Protein 2DGC (pdb70)

Foldseek 3Di:
DVVVVVVVVVVVVVVVVVVVVVVVVVVVVVVCVVVVVVVVVVCVVVVVD

Solvent-accessible surface area: 5057 Å² total; per-residue (Å²): 84,153,154,153,59,180,100,70,70,40,37,124,124,34,133,58,116,107,108,110,122,110,112,121,107,95,92,105,82,126,66,90,118,56,112,85,146,125,106,111,89,76,75,63,167,111,167,93,116

Sequence (49 aa):
ALKRARNTEAARRSRARKLQRMKQLEDKVEELLSKNYHLENEVARLKKL

Structure (mmCIF, N/CA/C/O backbone):
data_2DGC
#
_entry.id   2DGC
#
_cell.length_a   58.660
_cell.length_b   58.660
_cell.length_c   86.880
_cell.angle_alpha   90.00
_cell.angle_beta   90.00
_cell.angle_gamma   90.00
#
_symmetry.space_group_name_H-M   'P 41 21 2'
#
loop_
_entity.id
_entity.type
_entity.pdbx_description
1 polymer "DNA (5'-D(*TP*GP*GP*AP*GP*AP*TP*GP*AP*CP*GP*TP*CP*AP*TP*CP*T P*CP*C)-3')"
2 polymer 'PROTEIN (GCN4)'
3 water water
#
loop_
_atom_site.group_PDB
_atom_site.id
_atom_site.type_symbol
_atom_site.label_atom_id
_atom_site.label_alt_id
_atom_site.label_comp_id
_atom_site.label_asym_id
_atom_site.label_entity_id
_atom_site.label_seq_id
_atom_site.pdbx_PDB_ins_code
_atom_site.Cartn_x
_atom_site.Cartn_y
_atom_site.Cartn_z
_atom_site.occupancy
_atom_site.B_iso_or_equiv
_atom_site.auth_seq_id
_atom_site.auth_comp_id
_atom_site.auth_asym_id
_atom_site.auth_atom_id
_atom_site.pdbx_PDB_model_num
ATOM 387 N N . ALA B 2 11 ? 31.102 102.332 14.706 1.00 61.77 229 ALA A N 1
ATOM 388 C CA . ALA B 2 11 ? 32.361 103.092 14.947 1.00 61.06 229 ALA A CA 1
ATOM 389 C C . ALA B 2 11 ? 33.518 102.392 14.237 1.00 59.88 229 ALA A C 1
ATOM 390 O O . ALA B 2 11 ? 33.406 101.224 13.867 1.00 59.19 229 ALA A O 1
ATOM 392 N N . LEU B 2 12 ? 34.628 103.112 14.085 1.00 58.68 230 LEU A N 1
ATOM 393 C CA . LEU B 2 12 ? 35.824 102.612 13.415 1.00 56.53 230 LEU A CA 1
ATOM 394 C C . LEU B 2 12 ? 36.711 101.675 14.232 1.00 53.67 230 LEU A C 1
ATOM 395 O O . LEU B 2 12 ? 37.188 100.665 13.706 1.00 55.13 230 LEU A O 1
ATOM 400 N N . LYS B 2 13 ? 36.968 102.014 15.494 1.00 50.96 231 LYS A N 1
ATOM 401 C CA . LYS B 2 13 ? 37.791 101.154 16.349 1.00 45.92 231 LYS A CA 1
ATOM 402 C C . LYS B 2 13 ? 37.091 99.810 16.534 1.00 38.45 231 LYS A C 1
ATOM 403 O O . LYS B 2 13 ? 37.735 98.783 16.650 1.00 37.77 231 LYS A O 1
ATOM 409 N N . ARG B 2 14 ? 35.766 99.822 16.548 1.00 35.56 232 ARG A N 1
ATOM 410 C CA . ARG B 2 14 ? 35.017 98.588 16.693 1.00 39.96 232 ARG A CA 1
ATOM 411 C C . ARG B 2 14 ? 35.206 97.711 15.450 1.00 41.71 232 ARG A C 1
ATOM 412 O O . ARG B 2 14 ? 35.486 96.511 15.558 1.00 43.88 232 ARG A O 1
ATOM 420 N N . ALA B 2 15 ? 35.107 98.329 14.274 1.00 40.97 233 ALA A N 1
ATOM 421 C CA . ALA B 2 15 ? 35.265 97.630 13.005 1.00 34.50 233 ALA A CA 1
ATOM 422 C C . ALA B 2 15 ? 36.605 96.929 12.935 1.00 31.37 233 ALA A C 1
ATOM 423 O O . ALA B 2 15 ? 36.679 95.768 12.536 1.00 32.87 233 ALA A O 1
ATOM 425 N N . ARG B 2 16 ? 37.662 97.636 13.318 1.00 28.78 234 ARG A N 1
ATOM 426 C CA . ARG B 2 16 ? 39.005 97.063 13.309 1.00 32.08 234 ARG A CA 1
ATOM 427 C C . ARG B 2 16 ? 39.137 95.906 14.301 1.00 32.05 234 ARG A C 1
ATOM 428 O O . ARG B 2 16 ? 39.730 94.867 13.974 1.00 34.03 234 ARG A O 1
ATOM 436 N N . ASN B 2 17 ? 38.562 96.072 15.496 1.00 30.84 235 ASN A N 1
ATOM 437 C CA . ASN B 2 17 ? 38.630 95.043 16.532 1.00 29.17 235 ASN A CA 1
ATOM 438 C C . ASN B 2 17 ? 37.872 93.802 16.113 1.00 24.29 235 ASN A C 1
ATOM 439 O O . ASN B 2 17 ? 38.297 92.687 16.404 1.00 29.82 235 ASN A O 1
ATOM 444 N N . THR B 2 18 ? 36.775 93.982 15.389 1.00 24.56 236 THR A N 1
ATOM 445 C CA . THR B 2 18 ? 35.989 92.846 14.908 1.00 25.51 236 THR A CA 1
ATOM 446 C C . THR B 2 18 ? 36.812 91.956 13.956 1.00 25.72 236 THR A C 1
ATOM 447 O O . THR B 2 18 ? 36.664 90.729 13.945 1.00 24.25 236 THR A O 1
ATOM 451 N N . GLU B 2 19 ? 37.724 92.577 13.211 1.00 27.78 237 GLU A N 1
ATOM 452 C CA . GLU B 2 19 ? 38.577 91.836 12.291 1.00 25.16 237 GLU A CA 1
ATOM 453 C C . GLU B 2 19 ? 39.767 91.272 13.028 1.00 20.89 237 GLU A C 1
ATOM 454 O O . GLU B 2 19 ? 40.217 90.171 12.723 1.00 23.91 237 GLU A O 1
ATOM 460 N N . ALA B 2 20 ? 40.277 92.018 14.003 1.00 21.91 238 ALA A N 1
ATOM 461 C CA . ALA B 2 20 ? 41.416 91.539 14.786 1.00 24.70 238 ALA A CA 1
ATOM 462 C C . ALA B 2 20 ? 41.002 90.271 15.537 1.00 24.10 238 ALA A C 1
ATOM 463 O O . ALA B 2 20 ? 41.8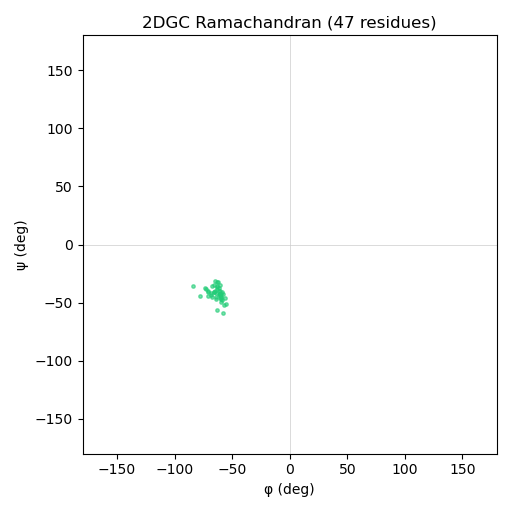12 89.354 15.704 1.00 26.21 238 ALA A O 1
ATOM 465 N N . ALA B 2 21 ? 39.741 90.229 15.978 1.00 20.94 239 ALA A N 1
ATOM 466 C CA . ALA B 2 21 ? 39.190 89.066 16.679 1.00 20.86 239 ALA A CA 1
ATOM 467 C C . ALA B 2 21 ? 39.071 87.898 15.705 1.00 17.91 239 ALA A C 1
ATOM 468 O O . ALA B 2 21 ? 39.429 86.777 16.038 1.00 23.27 239 ALA A O 1
ATOM 470 N N . ARG B 2 22 ? 38.618 88.172 14.484 1.00 22.62 240 ARG A N 1
ATOM 471 C CA . ARG B 2 22 ? 38.473 87.139 13.447 1.00 21.48 240 ARG A CA 1
ATOM 472 C C . ARG B 2 22 ? 39.830 86.467 13.145 1.00 19.54 240 ARG A C 1
ATOM 473 O O . ARG B 2 22 ? 39.938 85.234 13.100 1.00 21.32 240 ARG A O 1
ATOM 481 N N . ARG B 2 23 ? 40.867 87.282 12.966 1.00 22.10 241 ARG A N 1
ATOM 482 C CA . ARG B 2 23 ? 42.213 86.776 12.693 1.00 22.19 241 ARG A CA 1
ATOM 483 C C . ARG B 2 23 ? 42.765 85.982 13.871 1.00 24.03 241 ARG A C 1
ATOM 484 O O . ARG B 2 23 ? 43.412 84.951 13.675 1.00 25.44 241 ARG A O 1
ATOM 492 N N . SER B 2 24 ? 42.507 86.471 15.088 1.00 27.23 242 SER A N 1
ATOM 493 C CA . SER B 2 24 ? 42.958 85.8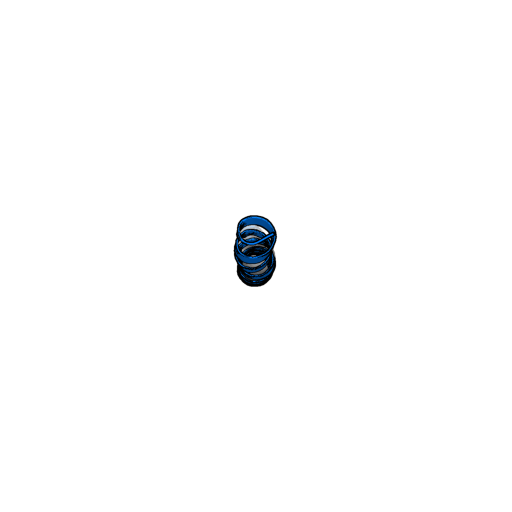25 16.325 1.00 24.50 242 SER A CA 1
ATOM 494 C C . SER B 2 24 ? 42.319 84.443 16.498 1.00 25.77 242 SER A C 1
ATOM 495 O O . SER B 2 24 ? 43.016 83.474 16.832 1.00 30.22 242 SER A O 1
ATOM 498 N N . ARG B 2 25 ? 41.008 84.340 16.265 1.00 21.30 243 ARG A N 1
ATOM 499 C CA . ARG B 2 25 ? 40.314 83.055 16.375 1.00 21.49 243 ARG A CA 1
ATOM 500 C C . ARG B 2 25 ? 40.889 82.050 15.383 1.00 23.33 243 ARG A C 1
ATOM 501 O O . ARG B 2 25 ? 41.065 80.867 15.688 1.00 21.40 243 ARG A O 1
ATOM 516 N N . ALA B 2 26 ? 41.141 82.527 14.173 1.00 28.41 244 ALA A N 1
ATOM 517 C CA . ALA B 2 26 ? 41.693 81.697 13.117 1.00 28.14 244 ALA A CA 1
ATOM 518 C C . ALA B 2 26 ? 43.045 81.106 13.522 1.00 30.36 244 ALA A C 1
ATOM 519 O O . ALA B 2 26 ? 43.330 79.940 13.231 1.00 32.38 244 ALA A O 1
ATOM 521 N N . ARG B 2 27 ? 43.883 81.912 14.170 1.00 30.83 245 ARG A N 1
ATOM 522 C CA . ARG B 2 27 ? 45.189 81.440 14.620 1.00 29.36 245 ARG A CA 1
ATOM 523 C C . ARG B 2 27 ? 45.030 80.372 15.700 1.00 29.79 245 ARG A C 1
ATOM 524 O O . ARG B 2 27 ? 45.744 79.371 15.696 1.00 29.58 245 ARG A O 1
ATOM 532 N N . LYS B 2 28 ? 44.082 80.574 16.612 1.00 32.38 246 LYS A N 1
ATOM 533 C CA . LYS B 2 28 ? 43.830 79.614 17.684 1.00 33.08 246 LYS A CA 1
ATOM 534 C C . LYS B 2 28 ? 43.311 78.273 17.151 1.00 32.93 246 LYS A C 1
ATOM 535 O O . LYS B 2 28 ? 43.555 77.227 17.759 1.00 32.93 246 LYS A O 1
ATOM 541 N N . LEU B 2 29 ? 42.579 78.301 16.040 1.00 28.91 247 LEU A N 1
ATOM 542 C CA . LEU B 2 29 ? 42.052 77.073 15.449 1.00 29.11 247 LEU A CA 1
ATOM 543 C C . LEU B 2 29 ? 43.161 76.259 14.777 1.00 31.82 247 LEU A C 1
ATOM 544 O O . LEU B 2 29 ? 43.165 75.027 14.840 1.00 34.13 247 LEU A O 1
ATOM 549 N N . GLN B 2 30 ? 44.101 76.944 14.134 1.00 32.96 248 GLN A N 1
ATOM 550 C CA . GLN B 2 30 ? 45.206 76.267 13.476 1.00 36.66 248 GLN A CA 1
ATOM 551 C C . GLN B 2 30 ? 46.211 75.741 14.505 1.00 35.00 248 GLN A C 1
ATOM 552 O O . GLN B 2 30 ? 46.793 74.667 14.324 1.00 34.38 248 GLN A O 1
ATOM 558 N N . ARG B 2 31 ? 46.429 76.506 15.572 1.00 31.49 249 ARG A N 1
ATOM 559 C CA . ARG B 2 31 ? 47.347 76.089 16.631 1.00 31.89 249 ARG A CA 1
ATOM 560 C C . ARG B 2 31 ? 46.862 74.785 17.259 1.00 27.88 249 ARG A C 1
ATOM 561 O O . ARG B 2 31 ? 47.653 73.875 17.479 1.00 28.65 249 ARG A O 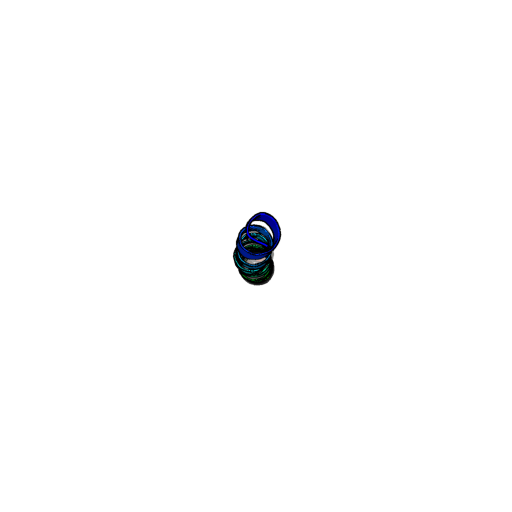1
ATOM 569 N N . MET B 2 32 ? 45.557 74.690 17.500 1.00 24.94 250 MET A N 1
ATOM 570 C CA . MET B 2 32 ? 44.950 73.503 18.077 1.00 24.54 250 MET A CA 1
ATOM 571 C C . MET B 2 32 ? 45.197 72.290 17.183 1.00 31.22 250 MET A C 1
ATOM 572 O O . MET B 2 32 ? 45.632 71.236 17.661 1.00 30.50 250 MET A O 1
ATOM 581 N N . LYS B 2 33 ? 44.909 72.436 15.887 1.00 33.62 251 LYS A N 1
ATOM 582 C CA . LYS B 2 33 ? 45.100 71.353 14.909 1.00 33.31 251 LYS A CA 1
ATOM 583 C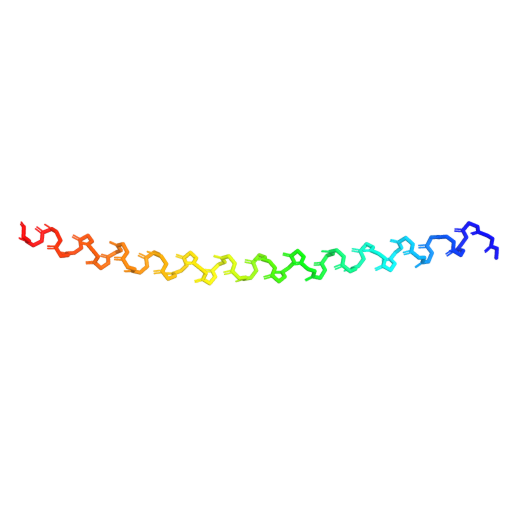 C . LYS B 2 33 ? 46.556 70.926 14.798 1.00 27.11 251 LYS A C 1
ATOM 584 O O . LYS B 2 33 ? 46.861 69.737 14.766 1.00 25.20 251 LYS A O 1
ATOM 590 N N . GLN B 2 34 ? 47.444 71.910 14.760 1.00 26.17 252 GLN A N 1
ATOM 591 C CA . GLN B 2 34 ? 48.873 71.686 14.702 1.00 29.65 252 GLN A CA 1
ATOM 592 C C . GLN B 2 34 ? 49.257 70.801 15.887 1.00 34.67 252 GLN A C 1
ATOM 593 O O . GLN B 2 34 ? 49.905 69.757 15.728 1.00 35.26 252 GLN A O 1
ATOM 599 N N . LEU B 2 35 ? 48.814 71.217 17.070 1.00 37.96 253 LEU A N 1
ATOM 600 C CA . LEU B 2 35 ? 49.070 70.513 18.326 1.00 32.95 253 LEU A CA 1
ATOM 601 C C . LEU B 2 35 ? 48.505 69.092 18.299 1.00 30.53 253 LEU A C 1
ATOM 602 O O . LEU B 2 35 ? 49.181 68.149 18.691 1.00 30.83 253 LEU A O 1
ATOM 607 N N . GLU B 2 36 ? 47.278 68.933 17.814 1.00 29.41 254 GLU A N 1
ATOM 608 C CA . GLU B 2 36 ? 46.665 67.613 17.743 1.00 31.13 254 GLU A CA 1
ATOM 609 C C . GLU B 2 36 ? 47.447 66.664 16.83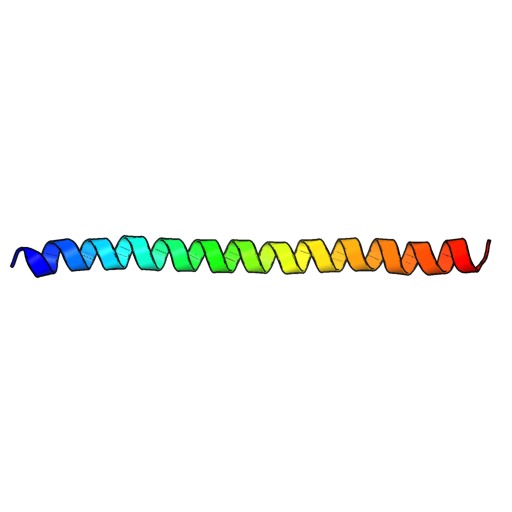8 1.00 33.27 254 GLU A C 1
ATOM 610 O O . GLU B 2 36 ? 47.565 65.477 17.147 1.00 32.31 254 GLU A O 1
ATOM 616 N N . ASP B 2 37 ? 47.983 67.191 15.733 1.00 33.34 255 ASP A N 1
ATOM 617 C CA . ASP B 2 37 ? 48.772 66.398 14.786 1.00 32.54 255 ASP A CA 1
ATOM 618 C C . ASP B 2 37 ? 50.071 65.927 15.432 1.00 33.65 255 ASP A C 1
ATOM 619 O O . ASP B 2 37 ? 50.511 64.791 15.215 1.00 33.89 255 ASP A O 1
ATOM 624 N N . LYS B 2 38 ? 50.687 66.819 16.207 1.00 32.91 256 LYS A N 1
ATOM 625 C CA . LYS B 2 38 ? 51.943 66.533 16.896 1.00 30.58 256 LYS A CA 1
ATOM 626 C C . LYS B 2 38 ? 51.821 65.354 17.856 1.00 28.93 256 LYS A C 1
ATOM 627 O O . LYS B 2 38 ? 52.703 64.495 17.914 1.00 29.34 256 LYS A O 1
ATOM 633 N N . VAL B 2 39 ? 50.721 65.311 18.597 1.00 28.55 257 VAL A N 1
ATOM 634 C CA . VAL B 2 39 ? 50.480 64.228 19.542 1.00 31.77 257 VAL A CA 1
ATOM 635 C C . VAL B 2 39 ? 50.363 62.921 18.768 1.00 31.72 257 VAL A C 1
ATOM 636 O O . VAL B 2 39 ? 50.835 61.875 19.216 1.00 35.79 257 VAL A O 1
ATOM 640 N N . GLU B 2 40 ? 49.766 62.995 17.584 1.00 31.42 258 GLU A N 1
ATOM 641 C CA . GLU B 2 40 ? 49.572 61.826 16.735 1.00 30.17 258 GLU A CA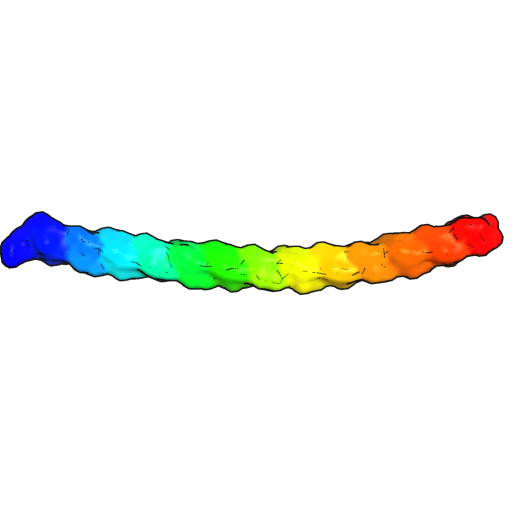 1
ATOM 642 C C . GLU B 2 40 ? 50.923 61.343 16.213 1.00 26.46 258 GLU A C 1
ATOM 643 O O . GLU B 2 40 ? 51.217 60.148 16.224 1.00 26.98 258 GLU A O 1
ATOM 649 N N . GLU B 2 41 ? 51.749 62.296 15.792 1.00 25.32 259 GLU A N 1
ATOM 650 C CA . GLU B 2 41 ? 53.077 62.028 15.266 1.00 22.89 259 GLU A CA 1
ATOM 651 C C . GLU B 2 41 ? 53.983 61.413 16.333 1.00 24.99 259 GLU A C 1
ATOM 652 O O . GLU B 2 41 ? 54.662 60.416 16.071 1.00 23.16 259 GLU A O 1
ATOM 658 N N . LEU B 2 42 ? 53.989 62.003 17.531 1.00 23.86 260 LEU A N 1
ATOM 659 C CA . LEU B 2 42 ? 54.810 61.516 18.646 1.00 22.30 260 LEU A CA 1
ATOM 660 C C . LEU B 2 42 ? 54.350 60.159 19.169 1.00 21.23 260 LEU A C 1
ATOM 661 O O . LEU B 2 42 ? 55.166 59.321 19.537 1.00 23.46 260 LEU A O 1
ATOM 666 N N . LEU B 2 43 ? 53.050 59.919 19.178 1.00 19.06 261 LEU A N 1
ATOM 667 C CA . LEU B 2 43 ? 52.545 58.635 19.627 1.00 24.28 261 LEU A CA 1
ATOM 668 C C . LEU B 2 43 ? 53.105 57.517 18.733 1.00 28.50 261 LEU A C 1
ATOM 669 O O . LEU B 2 43 ? 53.548 56.473 19.232 1.00 30.49 261 LEU A O 1
ATOM 674 N N . SER B 2 44 ? 53.135 57.758 17.418 1.00 30.64 262 SER A N 1
ATOM 675 C CA . SER B 2 44 ? 53.646 56.779 16.448 1.00 28.69 262 SER A CA 1
ATOM 676 C C . SER B 2 44 ? 55.163 56.621 16.520 1.00 25.06 262 SER A C 1
ATOM 677 O O . SER B 2 44 ? 55.688 55.505 16.461 1.00 24.35 262 SER A O 1
ATOM 680 N N . LYS B 2 45 ? 55.876 57.736 16.606 1.00 21.08 263 LYS A N 1
ATOM 681 C CA . LYS B 2 45 ? 57.319 57.682 16.706 1.00 24.40 263 LYS A CA 1
ATOM 682 C C . LYS B 2 45 ? 57.671 56.910 17.981 1.00 24.13 263 LYS A C 1
ATOM 683 O O . LYS B 2 45 ? 58.563 56.069 17.982 1.0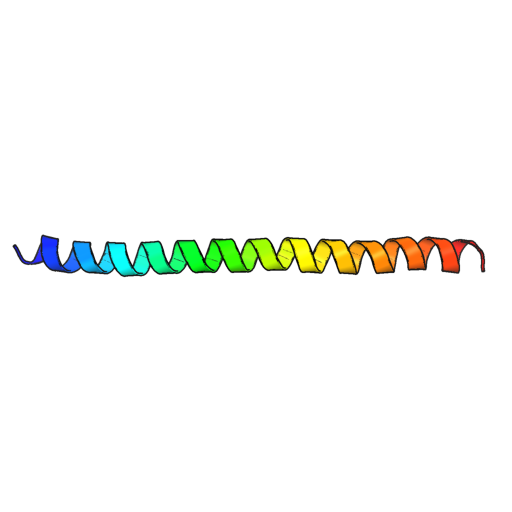0 28.50 263 LYS A O 1
ATOM 689 N N . ASN B 2 46 ? 56.915 57.160 19.045 1.00 25.53 264 ASN A N 1
ATOM 690 C CA . ASN B 2 46 ? 57.105 56.504 20.341 1.00 26.95 264 ASN A CA 1
ATOM 691 C C . ASN B 2 46 ? 56.980 54.992 20.206 1.00 28.04 264 ASN A C 1
ATOM 692 O O . ASN B 2 46 ? 57.843 54.256 20.688 1.00 29.57 264 ASN A O 1
ATOM 701 N N . TYR B 2 47 ? 55.923 54.535 19.529 1.00 29.39 265 TYR A N 1
ATOM 702 C CA . TYR B 2 47 ? 55.667 5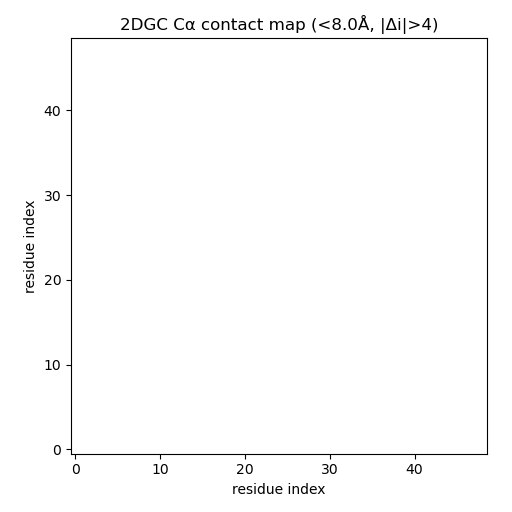3.105 19.328 1.00 26.09 265 TYR A CA 1
ATOM 703 C C . TYR B 2 47 ? 56.795 52.398 18.591 1.00 26.52 265 TYR A C 1
ATOM 704 O O . TYR B 2 47 ? 57.200 51.294 18.958 1.00 28.03 265 TYR A O 1
ATOM 713 N N . HIS B 2 48 ? 57.281 53.010 17.523 1.00 31.26 266 HIS A N 1
ATOM 714 C CA . HIS B 2 48 ? 58.364 52.431 16.758 1.00 32.16 266 HIS A CA 1
ATOM 715 C C . HIS B 2 48 ? 59.649 52.318 17.591 1.00 31.04 266 HIS A C 1
ATOM 716 O O . HIS B 2 48 ? 60.368 51.323 17.486 1.00 31.74 266 HIS A O 1
ATOM 723 N N . LEU B 2 49 ? 59.936 53.314 18.428 1.00 27.49 267 LEU A N 1
ATOM 724 C CA . LEU B 2 49 ? 61.131 53.270 19.274 1.00 26.39 267 LEU A CA 1
ATOM 725 C C . LEU B 2 49 ? 60.974 52.232 20.383 1.00 28.71 267 LEU A C 1
ATOM 726 O O . LEU B 2 49 ? 61.901 51.486 20.689 1.00 30.67 267 LEU A O 1
ATOM 731 N N . GLU B 2 50 ? 59.788 52.170 20.976 1.00 33.97 268 GLU A N 1
ATOM 732 C CA . GLU B 2 50 ? 59.514 51.212 22.039 1.00 35.68 268 GLU A CA 1
ATOM 733 C C . GLU B 2 50 ? 59.675 49.796 21.501 1.00 39.18 268 GLU A C 1
ATOM 734 O O . GLU B 2 50 ? 60.242 48.920 22.159 1.00 41.44 268 GLU A O 1
ATOM 740 N N . ASN B 2 51 ? 59.209 49.582 20.279 1.00 41.77 269 ASN A N 1
ATOM 741 C CA . ASN B 2 51 ? 59.304 48.277 19.641 1.00 45.21 269 ASN A CA 1
ATOM 742 C C . ASN B 2 51 ? 60.767 47.999 19.285 1.00 46.57 269 ASN A C 1
ATOM 743 O O . ASN B 2 51 ? 61.268 46.881 19.454 1.00 44.72 269 ASN A O 1
ATOM 748 N N . GLU B 2 52 ? 61.450 49.041 18.817 1.00 46.90 270 GLU A N 1
ATOM 749 C CA . GLU B 2 52 ? 62.859 48.966 18.451 1.00 42.88 270 GLU A CA 1
ATOM 750 C C . GLU B 2 52 ? 63.711 48.574 19.655 1.00 40.45 270 GLU A C 1
ATOM 751 O O . GLU B 2 52 ? 64.615 47.741 19.540 1.00 37.38 270 GLU A O 1
ATOM 757 N N . VAL B 2 53 ? 63.407 49.164 20.810 1.00 36.95 271 VAL A N 1
ATOM 758 C CA . VAL B 2 53 ? 64.141 48.878 22.040 1.00 38.04 271 VAL A CA 1
ATOM 759 C C . VAL B 2 53 ? 64.014 47.401 22.406 1.00 40.72 271 VAL A C 1
ATOM 760 O O . VAL B 2 53 ? 65.010 46.743 22.699 1.00 41.03 271 VAL A O 1
ATOM 764 N N . ALA B 2 54 ? 62.796 46.872 22.331 1.00 44.61 272 ALA A N 1
ATOM 765 C CA . ALA B 2 54 ? 62.547 45.469 22.642 1.00 42.60 272 ALA A CA 1
ATOM 766 C C . ALA B 2 54 ? 63.393 44.559 21.748 1.00 44.30 272 ALA A C 1
ATOM 767 O O . ALA B 2 54 ? 64.004 43.597 22.223 1.00 44.19 272 ALA A O 1
ATOM 769 N N . ARG B 2 55 ? 63.457 44.901 20.463 1.00 45.26 273 ARG A N 1
ATOM 770 C CA . ARG B 2 55 ? 64.214 44.133 19.482 1.00 44.32 273 ARG A CA 1
ATOM 771 C C . ARG B 2 55 ? 65.713 44.131 19.792 1.00 48.67 273 ARG A C 1
ATOM 772 O O . ARG B 2 55 ? 66.316 43.063 19.958 1.00 49.80 273 ARG A O 1
ATOM 787 N N . LEU B 2 56 ? 66.307 45.319 19.901 1.00 51.46 274 LEU A N 1
ATOM 788 C CA . LEU B 2 56 ? 67.735 45.450 20.200 1.00 51.82 274 LEU A CA 1
ATOM 789 C C . LEU B 2 56 ? 68.073 44.815 21.538 1.00 55.45 274 LEU A C 1
ATOM 790 O O . LEU B 2 56 ? 69.156 44.269 21.713 1.00 57.15 274 LEU A O 1
ATOM 795 N N . LYS B 2 57 ? 67.146 44.906 22.484 1.00 58.31 275 LYS A N 1
ATOM 796 C CA . LYS B 2 57 ? 67.341 44.321 23.799 1.00 58.92 275 LYS A CA 1
ATOM 797 C C . LYS B 2 57 ? 67.615 42.837 23.594 1.00 62.70 275 LYS A C 1
ATOM 798 O O . LYS B 2 57 ? 68.628 42.323 24.064 1.00 66.23 275 LYS A O 1
ATOM 804 N N . LYS B 2 58 ? 66.732 42.167 22.851 1.00 64.79 276 LYS A N 1
ATOM 805 C CA . LYS B 2 58 ? 66.871 40.734 22.575 1.00 65.76 276 LYS A CA 1
ATOM 806 C C . LYS B 2 58 ? 68.200 40.411 21.885 1.00 66.59 276 LYS A C 1
ATOM 807 O O . LYS B 2 58 ? 68.998 39.607 22.387 1.00 65.36 276 LYS A O 1
ATOM 809 N N . LEU B 2 59 ? 68.417 41.020 20.723 1.00 66.99 277 LEU A N 1
ATOM 810 C CA . LEU B 2 59 ? 69.643 40.812 19.967 1.00 66.22 277 LEU A CA 1
ATOM 811 C C . LEU B 2 59 ? 70.787 41.566 20.645 1.00 68.17 277 LEU A C 1
ATOM 812 O O . LEU B 2 59 ? 71.175 41.256 21.774 1.00 69.45 277 LEU A O 1
#

Secondary structure (DSSP, 8-state):
-HHHHHHHHHHHHHHHHHHHHHHHHHHHHHHHHHHHHHHHHHHHHHHH-

Radius of gyration: 21.46 Å; Cα contacts (8 Å, |Δi|>4): 0; chains: 1; bounding box: 37×62×12 Å

B-factor: mean 41.26, std 15.94, range [15.52, 87.23]